Protein AF-X1C3E7-F1 (afdb_monomer_lite)

Radius of gyration: 19.87 Å; chains: 1; bounding box: 47×40×53 Å

Secondary structure (DSSP, 8-state):
---TTS-SSEEEEE--B---TTSTTTT-B--EEEEESEEETTTTEEES-EES----BTTB-PPPPPP----TT--EEE----EEEEEEEEEEEEPTTSPEEEEEEEEEEE---SS--S----SS-S----S-GGG--

Organism: NCBI:txid412755

Structure (mmCIF, N/CA/C/O backbone):
data_AF-X1C3E7-F1
#
_entry.id   AF-X1C3E7-F1
#
loop_
_atom_site.group_PDB
_atom_site.id
_atom_site.type_symbol
_atom_site.label_atom_id
_atom_site.label_alt_id
_atom_site.label_comp_id
_atom_site.label_asym_id
_atom_site.label_entity_id
_atom_site.label_seq_id
_atom_site.pdbx_PDB_ins_code
_atom_site.Cartn_x
_atom_site.Cartn_y
_atom_site.Cartn_z
_atom_site.occupancy
_atom_site.B_iso_or_equiv
_atom_site.auth_seq_id
_atom_site.auth_comp_id
_atom_site.auth_asym_id
_atom_site.auth_atom_id
_atom_site.pdbx_PDB_model_num
ATOM 1 N N . THR A 1 1 ? 14.349 -13.747 -5.541 1.00 62.22 1 THR A N 1
ATOM 2 C CA . THR A 1 1 ? 13.894 -12.946 -4.380 1.00 62.22 1 THR A CA 1
ATOM 3 C C . THR A 1 1 ? 12.771 -13.699 -3.693 1.00 62.22 1 THR A C 1
ATOM 5 O O . THR A 1 1 ? 12.030 -14.384 -4.380 1.00 62.22 1 THR A O 1
ATOM 8 N N . SER A 1 2 ? 12.687 -13.658 -2.361 1.00 81.12 2 SER A N 1
ATOM 9 C CA . SER A 1 2 ? 11.651 -14.371 -1.594 1.00 81.12 2 SER A CA 1
ATOM 10 C C . SER A 1 2 ? 10.511 -13.422 -1.221 1.00 81.12 2 SER A C 1
ATOM 12 O O . SER A 1 2 ? 10.781 -12.305 -0.785 1.00 81.12 2 SER A O 1
ATOM 14 N N . SER A 1 3 ? 9.259 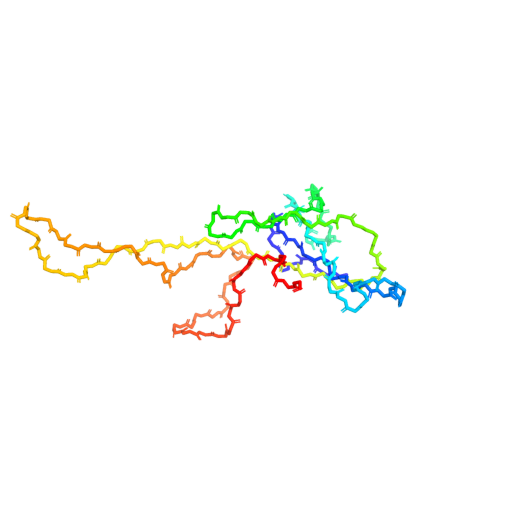-13.869 -1.362 1.00 85.38 3 SER A N 1
ATOM 15 C CA . SER A 1 3 ? 8.051 -13.161 -0.906 1.00 85.38 3 SER A CA 1
ATOM 16 C C . SER A 1 3 ? 7.491 -13.728 0.406 1.00 85.38 3 SER A C 1
ATOM 18 O O . SER A 1 3 ? 6.371 -13.402 0.791 1.00 85.38 3 SER A O 1
ATOM 20 N N . ALA A 1 4 ? 8.252 -14.578 1.110 1.00 86.81 4 ALA A N 1
ATOM 21 C CA . ALA A 1 4 ? 7.788 -15.286 2.308 1.00 86.81 4 ALA A CA 1
ATOM 22 C C . ALA A 1 4 ? 7.348 -14.356 3.451 1.00 86.81 4 ALA A C 1
ATOM 24 O O . ALA A 1 4 ? 6.522 -14.737 4.271 1.00 86.81 4 ALA A O 1
ATOM 25 N N . ALA A 1 5 ? 7.887 -13.136 3.496 1.00 85.06 5 ALA A N 1
ATOM 26 C CA . ALA A 1 5 ? 7.533 -12.129 4.490 1.00 85.06 5 ALA A CA 1
ATOM 27 C C . ALA A 1 5 ? 6.385 -11.205 4.047 1.00 85.06 5 ALA A C 1
ATOM 29 O O . ALA A 1 5 ? 6.070 -10.264 4.770 1.00 85.06 5 ALA A O 1
ATOM 30 N N . PHE A 1 6 ? 5.801 -11.403 2.862 1.00 88.12 6 PHE A N 1
ATOM 31 C CA . PHE A 1 6 ? 4.690 -10.583 2.376 1.00 88.12 6 PHE A CA 1
ATOM 32 C C . PHE A 1 6 ? 3.353 -11.253 2.721 1.00 88.12 6 PHE A C 1
ATOM 34 O O . PHE A 1 6 ? 3.254 -12.480 2.629 1.00 88.12 6 PHE A O 1
ATOM 41 N N . PRO A 1 7 ? 2.311 -10.485 3.090 1.00 88.94 7 PRO A N 1
ATOM 42 C CA . PRO A 1 7 ? 0.973 -11.036 3.292 1.00 88.94 7 PRO A CA 1
ATOM 43 C C . PRO A 1 7 ? 0.408 -11.662 2.004 1.00 88.94 7 PRO A C 1
ATOM 45 O O . PRO A 1 7 ? 0.982 -11.538 0.923 1.00 88.94 7 PRO A O 1
ATOM 48 N N . ASN A 1 8 ? -0.730 -12.358 2.107 1.00 90.12 8 ASN A N 1
ATOM 49 C CA . ASN A 1 8 ? -1.370 -12.975 0.938 1.00 90.12 8 ASN A CA 1
ATOM 50 C C . ASN A 1 8 ? -1.876 -11.931 -0.078 1.00 90.12 8 ASN A C 1
ATOM 52 O O . ASN A 1 8 ? -1.862 -12.173 -1.279 1.00 90.12 8 ASN A O 1
ATOM 56 N N . ALA A 1 9 ? -2.289 -10.761 0.407 1.00 90.38 9 ALA A N 1
ATOM 57 C CA . ALA A 1 9 ? -2.692 -9.614 -0.396 1.00 90.38 9 ALA A CA 1
ATOM 58 C C . ALA A 1 9 ? -2.184 -8.329 0.264 1.00 90.38 9 ALA A C 1
ATOM 60 O O . ALA A 1 9 ? -2.062 -8.262 1.490 1.00 90.38 9 ALA A O 1
ATOM 61 N N . GLY A 1 10 ? -1.910 -7.303 -0.536 1.00 90.38 10 GLY A N 1
ATOM 62 C CA . GLY A 1 10 ? -1.390 -6.042 -0.027 1.00 90.38 10 GLY A CA 1
ATOM 63 C C . GLY A 1 10 ? -0.825 -5.153 -1.122 1.00 90.38 10 GLY A C 1
ATOM 64 O O . GLY A 1 10 ? -1.254 -5.209 -2.275 1.00 90.38 10 GLY A O 1
ATOM 65 N N . PHE A 1 11 ? 0.148 -4.330 -0.742 1.00 91.25 11 PHE A N 1
ATOM 66 C CA . PHE A 1 11 ? 0.849 -3.434 -1.649 1.00 91.25 11 PHE A CA 1
ATOM 67 C C . PHE A 1 11 ? 2.352 -3.703 -1.594 1.00 91.25 11 PHE A C 1
ATOM 69 O O . PHE A 1 11 ? 2.905 -4.091 -0.563 1.00 91.25 11 PHE A O 1
ATOM 76 N N . ILE A 1 12 ? 3.012 -3.499 -2.724 1.00 90.94 12 ILE A N 1
ATOM 77 C CA . ILE A 1 12 ? 4.464 -3.391 -2.815 1.00 90.94 12 ILE A CA 1
ATOM 78 C C . ILE A 1 12 ? 4.819 -2.052 -3.449 1.00 90.94 12 ILE A C 1
ATOM 80 O O . ILE A 1 12 ? 4.023 -1.479 -4.195 1.00 90.94 12 ILE A O 1
ATOM 84 N N . VAL A 1 13 ? 6.036 -1.590 -3.195 1.00 91.44 13 VAL A N 1
ATOM 85 C CA . VAL A 1 13 ? 6.668 -0.527 -3.968 1.00 91.44 13 VAL A CA 1
ATOM 86 C C . VAL A 1 13 ? 7.918 -1.055 -4.637 1.00 91.44 13 VAL A C 1
ATOM 88 O O . VAL A 1 13 ? 8.757 -1.687 -3.994 1.00 91.44 13 VAL A O 1
ATOM 91 N N . ILE A 1 14 ? 8.036 -0.776 -5.930 1.00 90.94 14 ILE A N 1
ATOM 92 C CA . ILE A 1 14 ? 9.271 -0.966 -6.677 1.00 90.94 14 ILE A CA 1
ATOM 93 C C . ILE A 1 14 ? 9.998 0.375 -6.707 1.00 90.94 14 ILE A C 1
ATOM 95 O O . ILE A 1 14 ? 9.451 1.379 -7.173 1.00 90.94 14 ILE A O 1
ATOM 99 N N . GLU A 1 15 ? 11.217 0.382 -6.172 1.00 90.38 15 GLU A N 1
ATOM 100 C CA . GLU A 1 15 ? 12.079 1.557 -6.170 1.00 90.38 15 GLU A CA 1
ATOM 101 C C . GLU A 1 15 ? 12.522 1.879 -7.592 1.00 90.38 15 GLU A C 1
ATOM 103 O O . GLU A 1 15 ? 13.042 1.018 -8.309 1.00 90.38 15 GLU A O 1
ATOM 108 N N . LYS A 1 16 ? 12.366 3.142 -7.976 1.00 89.06 16 LYS A N 1
ATOM 109 C CA . LYS A 1 16 ? 12.882 3.659 -9.236 1.00 89.06 16 LYS A CA 1
ATOM 110 C C . LYS A 1 16 ? 13.386 5.071 -9.014 1.00 89.06 16 LYS A C 1
ATOM 112 O O . LYS A 1 16 ? 12.689 5.894 -8.432 1.00 89.06 16 LYS A O 1
ATOM 117 N N . VAL A 1 17 ? 14.583 5.343 -9.509 1.00 89.75 17 VAL A N 1
ATOM 118 C CA . VAL A 1 17 ? 15.166 6.685 -9.548 1.00 89.75 17 VAL A CA 1
ATOM 119 C C . VAL A 1 17 ? 15.179 7.139 -10.999 1.00 89.75 17 VAL A C 1
ATOM 121 O O . VAL A 1 17 ? 15.430 6.331 -11.900 1.00 89.75 17 VAL A O 1
ATOM 124 N N . ASP A 1 18 ? 14.873 8.407 -11.233 1.00 90.38 18 ASP A N 1
ATOM 125 C CA . ASP A 1 18 ? 15.059 9.011 -12.542 1.00 90.38 18 ASP A CA 1
ATOM 126 C C . ASP A 1 18 ? 16.557 9.170 -12.828 1.00 90.38 18 ASP A C 1
ATOM 128 O O . ASP A 1 18 ? 17.255 9.942 -12.175 1.00 90.38 18 ASP A O 1
ATOM 132 N N . GLN A 1 19 ? 17.052 8.401 -13.793 1.00 90.19 19 GLN A N 1
ATOM 133 C CA . GLN A 1 19 ? 18.465 8.366 -14.172 1.00 90.19 19 GLN A CA 1
ATOM 134 C C . GLN A 1 19 ? 18.734 9.148 -15.468 1.00 90.19 19 GLN A C 1
ATOM 136 O O . GLN A 1 19 ? 19.868 9.148 -15.947 1.00 90.19 19 GLN A O 1
ATOM 141 N N . ASP A 1 20 ? 17.722 9.792 -16.056 1.00 90.75 20 ASP A N 1
ATOM 142 C CA . ASP A 1 20 ? 17.900 10.622 -17.244 1.00 90.75 20 ASP A CA 1
ATOM 143 C C . ASP A 1 20 ? 18.464 11.988 -16.843 1.00 90.75 20 ASP A C 1
ATOM 145 O O . ASP A 1 20 ? 17.754 12.836 -16.308 1.00 90.75 20 ASP A O 1
ATOM 149 N N . ALA A 1 21 ? 19.749 12.213 -17.123 1.00 93.69 21 ALA A N 1
ATOM 150 C CA . ALA A 1 21 ? 20.445 13.459 -16.797 1.00 93.69 21 ALA A CA 1
ATOM 151 C C . ALA A 1 21 ? 19.851 14.706 -17.481 1.00 93.69 21 ALA A C 1
ATOM 153 O O . ALA A 1 21 ? 20.187 15.826 -17.101 1.00 93.69 21 ALA A O 1
ATOM 154 N N . THR A 1 22 ? 18.992 14.530 -18.490 1.00 94.94 22 THR A N 1
ATOM 155 C CA . THR A 1 22 ? 18.295 15.623 -19.184 1.00 94.94 22 THR A CA 1
ATOM 156 C C . THR A 1 22 ? 16.897 15.898 -18.626 1.00 94.94 22 THR A C 1
ATOM 158 O O . THR A 1 22 ? 16.297 16.928 -18.940 1.00 94.94 22 THR A O 1
ATOM 161 N N . SER A 1 23 ? 16.382 15.010 -17.775 1.00 92.50 23 SER A N 1
ATOM 162 C CA . SER A 1 23 ? 15.077 15.149 -17.146 1.00 92.50 23 SER A CA 1
ATOM 163 C C . SER A 1 23 ? 15.094 16.217 -16.054 1.00 92.50 23 SER A C 1
ATOM 165 O O . SER A 1 23 ? 16.008 16.296 -15.232 1.00 92.50 23 SER A O 1
ATOM 167 N N . ALA A 1 24 ? 14.009 16.990 -15.966 1.00 92.81 24 ALA A N 1
ATOM 168 C CA . ALA A 1 24 ? 13.781 17.920 -14.860 1.00 92.81 24 ALA A CA 1
ATOM 169 C C . ALA A 1 24 ? 13.645 17.212 -13.497 1.00 92.81 24 ALA A C 1
ATOM 171 O O . ALA A 1 24 ? 13.651 17.867 -12.454 1.00 92.81 24 ALA A O 1
ATOM 172 N N . THR A 1 25 ? 13.495 15.884 -13.495 1.00 90.19 25 THR A N 1
ATOM 173 C CA . THR A 1 25 ? 13.381 15.067 -12.288 1.00 90.19 25 THR A CA 1
ATOM 174 C C . THR A 1 25 ? 14.586 14.171 -12.023 1.00 90.19 25 THR A C 1
ATOM 176 O O . THR A 1 25 ? 14.491 13.324 -11.139 1.00 90.19 25 THR A O 1
ATOM 179 N N . PHE A 1 26 ? 15.720 14.385 -12.703 1.00 92.38 26 PHE A N 1
ATOM 180 C CA . PHE A 1 26 ? 16.946 13.611 -12.496 1.00 92.38 26 PHE A CA 1
ATOM 181 C C . PHE A 1 26 ? 17.308 13.460 -11.008 1.00 92.38 26 PHE A C 1
ATOM 183 O O . PHE A 1 26 ? 17.335 14.431 -10.249 1.00 92.38 26 PHE A O 1
ATOM 190 N N . GLY A 1 27 ? 17.570 12.224 -10.587 1.00 89.44 27 GLY A N 1
ATOM 191 C CA . GLY A 1 27 ? 17.901 11.855 -9.213 1.00 89.44 27 GLY A CA 1
ATOM 192 C C . GLY A 1 27 ? 16.707 11.728 -8.259 1.00 89.44 27 GLY A C 1
ATOM 193 O O . GLY A 1 27 ? 16.905 11.340 -7.108 1.00 89.44 27 GLY A O 1
ATOM 194 N N . ARG A 1 28 ? 15.472 12.019 -8.693 1.00 89.38 28 ARG A N 1
ATOM 195 C CA . ARG A 1 28 ? 14.267 11.868 -7.857 1.00 89.38 28 ARG A CA 1
ATOM 196 C C . ARG A 1 28 ? 13.748 10.436 -7.867 1.00 89.38 28 ARG A C 1
ATOM 198 O O . ARG A 1 28 ? 13.856 9.730 -8.871 1.00 89.38 28 ARG A O 1
ATOM 205 N N . TYR A 1 29 ? 13.111 10.033 -6.769 1.00 88.38 29 TYR A N 1
ATOM 206 C CA . TYR A 1 29 ? 12.363 8.785 -6.728 1.00 88.38 29 TYR A CA 1
ATOM 207 C C . TYR A 1 29 ? 11.064 8.917 -7.531 1.00 88.38 29 TYR A C 1
ATOM 209 O O . TYR A 1 29 ? 10.247 9.808 -7.313 1.00 88.38 29 TYR A O 1
ATOM 217 N N . ILE A 1 30 ? 10.870 7.991 -8.462 1.00 89.50 30 ILE A N 1
ATOM 218 C CA . ILE A 1 30 ? 9.673 7.815 -9.292 1.00 89.50 30 ILE A CA 1
ATOM 219 C C . ILE A 1 30 ? 9.118 6.406 -9.070 1.00 89.50 30 ILE A C 1
ATOM 221 O O . ILE A 1 30 ? 8.863 5.638 -9.999 1.00 89.50 30 ILE A O 1
ATOM 225 N N . ASN A 1 31 ? 9.001 6.064 -7.788 1.00 90.38 31 ASN A N 1
ATOM 226 C CA . ASN A 1 31 ? 8.593 4.758 -7.296 1.00 90.38 31 ASN A CA 1
ATOM 227 C C . ASN A 1 31 ? 7.214 4.356 -7.825 1.00 90.38 31 ASN A C 1
ATOM 229 O O . ASN A 1 31 ? 6.301 5.176 -7.935 1.00 90.38 31 ASN A O 1
ATOM 233 N N . GLU A 1 32 ? 7.042 3.06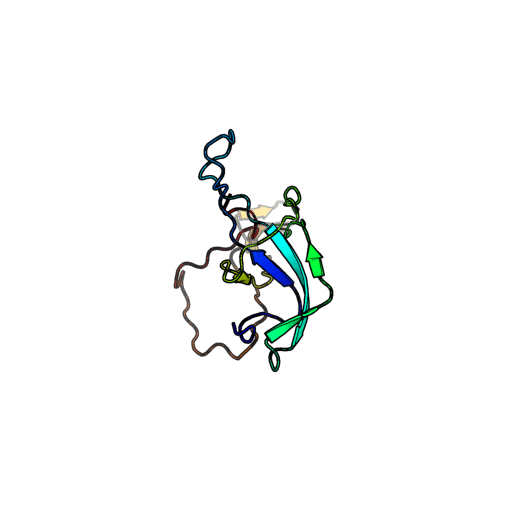2 -8.081 1.00 91.94 32 GLU A N 1
ATOM 234 C CA . GLU A 1 32 ? 5.756 2.505 -8.487 1.00 91.94 32 GLU A CA 1
ATOM 235 C C . GLU A 1 32 ? 5.155 1.685 -7.355 1.00 91.94 32 GLU A C 1
ATOM 237 O O . GLU A 1 32 ? 5.772 0.740 -6.867 1.00 91.94 32 GLU A O 1
ATOM 242 N N . THR A 1 33 ? 3.922 2.011 -6.981 1.00 92.50 33 THR A N 1
ATOM 243 C CA . THR A 1 33 ? 3.121 1.199 -6.068 1.00 92.50 33 THR A CA 1
ATOM 244 C C . THR A 1 33 ? 2.261 0.227 -6.866 1.00 92.50 33 THR A C 1
ATOM 246 O O . THR A 1 33 ? 1.582 0.615 -7.821 1.00 92.50 33 THR A O 1
ATOM 249 N N . ILE A 1 34 ? 2.267 -1.038 -6.448 1.00 93.00 34 ILE A N 1
ATOM 250 C CA . ILE A 1 34 ? 1.492 -2.123 -7.051 1.00 93.00 34 ILE A CA 1
ATOM 251 C C . ILE A 1 34 ? 0.680 -2.805 -5.953 1.00 93.00 34 ILE A C 1
ATOM 253 O O . ILE A 1 34 ? 1.236 -3.249 -4.949 1.00 93.00 34 ILE A O 1
ATOM 257 N N . GLN A 1 35 ? -0.628 -2.915 -6.153 1.00 94.25 35 GLN A N 1
ATOM 258 C CA . GLN A 1 35 ? -1.484 -3.773 -5.339 1.00 94.25 35 GLN A CA 1
ATOM 259 C C . GLN A 1 35 ? -1.427 -5.201 -5.880 1.00 94.25 35 GLN A C 1
ATOM 261 O O . GLN A 1 35 ? -1.410 -5.394 -7.092 1.00 94.25 35 GLN A O 1
ATOM 266 N N . TYR A 1 36 ? -1.435 -6.196 -5.000 1.00 94.50 36 TYR A N 1
ATOM 267 C CA . TYR A 1 36 ? -1.545 -7.608 -5.359 1.00 94.50 36 TYR A CA 1
ATOM 268 C C . TYR A 1 36 ? -2.608 -8.290 -4.497 1.00 94.50 36 TYR A C 1
ATOM 270 O O . TYR A 1 36 ? -2.808 -7.927 -3.335 1.00 94.50 36 TYR A O 1
ATOM 278 N N . THR A 1 37 ? -3.282 -9.294 -5.057 1.00 95.25 37 THR A N 1
ATOM 279 C CA . THR A 1 37 ? -4.352 -10.037 -4.367 1.00 95.25 37 THR A CA 1
ATOM 280 C C . THR A 1 37 ? -3.979 -11.482 -4.043 1.00 95.25 37 THR A C 1
ATOM 282 O O . THR A 1 37 ? -4.768 -12.180 -3.409 1.00 95.25 37 THR A O 1
ATOM 285 N N . GLY A 1 38 ? -2.802 -11.941 -4.474 1.00 94.19 38 GLY A N 1
ATOM 286 C CA . GLY A 1 38 ? -2.289 -13.268 -4.145 1.00 94.19 38 GLY A CA 1
ATOM 287 C C . GLY A 1 38 ? -0.765 -13.306 -4.080 1.00 94.19 38 GLY A C 1
ATOM 288 O O . GLY A 1 38 ? -0.094 -12.699 -4.919 1.00 94.19 38 GLY A O 1
ATOM 289 N N . ASN A 1 39 ? -0.229 -14.066 -3.124 1.00 93.31 39 ASN A N 1
ATOM 290 C CA . ASN A 1 39 ? 1.200 -14.324 -2.954 1.00 93.31 39 ASN A CA 1
ATOM 291 C C . ASN A 1 39 ? 1.457 -15.833 -2.840 1.00 93.31 39 ASN A C 1
ATOM 293 O O . ASN A 1 39 ? 1.112 -16.454 -1.836 1.00 93.31 39 ASN A O 1
ATOM 297 N N . ASN A 1 40 ? 2.094 -16.425 -3.853 1.00 92.56 40 ASN A N 1
ATOM 298 C CA . ASN A 1 40 ? 2.585 -17.795 -3.769 1.00 92.56 40 ASN A CA 1
ATOM 299 C C . ASN A 1 40 ? 4.009 -17.790 -3.205 1.00 92.56 40 ASN A C 1
ATOM 301 O O . ASN A 1 40 ? 4.985 -17.629 -3.939 1.00 92.56 40 ASN A O 1
ATOM 305 N N . THR A 1 41 ? 4.130 -17.996 -1.896 1.00 90.12 41 THR A N 1
ATOM 306 C CA . THR A 1 41 ? 5.420 -17.991 -1.192 1.00 90.12 41 THR A CA 1
ATOM 307 C C . THR A 1 41 ? 6.328 -19.161 -1.575 1.00 90.12 41 THR A C 1
ATOM 309 O O . THR A 1 41 ? 7.543 -19.047 -1.425 1.00 90.12 41 THR A O 1
ATOM 312 N N . GLY A 1 42 ? 5.775 -20.254 -2.117 1.00 88.56 42 GLY A N 1
ATOM 313 C CA . GLY A 1 42 ? 6.549 -21.395 -2.610 1.00 88.56 42 GLY A CA 1
ATOM 314 C C . GLY A 1 42 ? 7.308 -21.092 -3.904 1.00 88.56 42 GLY A C 1
ATOM 315 O O . GLY A 1 42 ? 8.396 -21.623 -4.115 1.00 88.56 42 GLY A O 1
ATOM 316 N N . THR A 1 43 ? 6.767 -20.214 -4.755 1.00 91.12 43 THR A N 1
ATOM 317 C CA . THR A 1 43 ? 7.407 -19.798 -6.017 1.00 91.12 43 THR A CA 1
ATOM 318 C C . THR A 1 43 ? 7.946 -18.367 -5.991 1.00 91.12 43 THR A C 1
ATOM 320 O O . THR A 1 43 ? 8.684 -17.978 -6.894 1.00 91.12 43 THR A O 1
ATOM 323 N N . GLY A 1 44 ? 7.585 -17.567 -4.985 1.00 88.25 44 GLY A N 1
ATOM 324 C CA . GLY A 1 44 ? 7.919 -16.144 -4.912 1.00 88.25 44 GLY A CA 1
ATOM 325 C C . GLY A 1 44 ? 7.089 -15.259 -5.850 1.00 88.25 44 GLY A C 1
ATOM 326 O O . GLY A 1 44 ? 7.493 -14.131 -6.131 1.00 88.25 44 GLY A O 1
ATOM 327 N N . VAL A 1 45 ? 5.968 -15.763 -6.381 1.00 91.81 45 VAL A N 1
ATOM 328 C CA . VAL A 1 45 ? 5.183 -15.089 -7.429 1.00 91.81 45 VAL A CA 1
ATOM 329 C C . VAL A 1 45 ? 3.963 -14.389 -6.835 1.00 91.81 45 VAL A C 1
ATOM 331 O O . VAL A 1 45 ? 3.116 -15.018 -6.198 1.00 91.81 45 VAL A O 1
ATOM 334 N N . LEU A 1 46 ? 3.851 -13.087 -7.105 1.00 93.75 46 LEU A N 1
ATOM 335 C CA . LEU A 1 46 ? 2.658 -12.291 -6.818 1.00 93.75 46 LEU A CA 1
ATOM 336 C C . LEU A 1 46 ? 1.690 -12.323 -8.008 1.00 93.75 46 LEU A C 1
ATOM 338 O O . LEU A 1 46 ? 2.110 -12.361 -9.164 1.00 93.75 46 LEU A O 1
ATOM 342 N N . SER A 1 47 ? 0.390 -12.290 -7.727 1.00 95.69 47 SER A N 1
ATOM 343 C CA . SER A 1 47 ? -0.681 -12.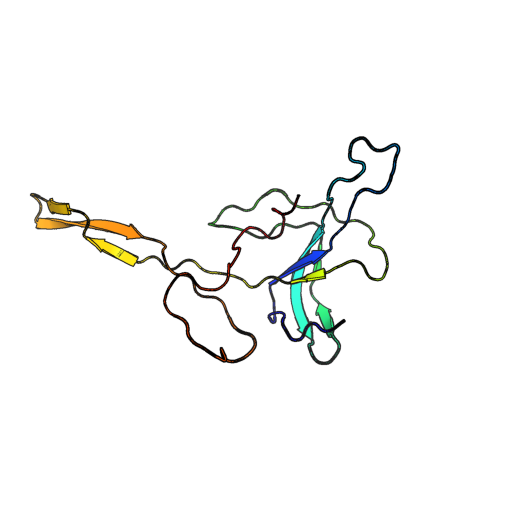372 -8.727 1.00 95.69 47 SER A CA 1
ATOM 344 C C . SER A 1 47 ? -1.801 -11.364 -8.450 1.00 95.69 47 SER A C 1
ATOM 346 O O . SER A 1 47 ? -1.866 -10.774 -7.368 1.00 95.69 47 SER A O 1
ATOM 348 N N . GLY A 1 48 ? -2.659 -11.137 -9.453 1.00 96.38 48 GLY A N 1
ATOM 349 C CA . GLY A 1 48 ? -3.733 -10.138 -9.380 1.00 96.38 48 GLY A CA 1
ATOM 350 C C . GLY A 1 48 ? -3.194 -8.718 -9.211 1.00 96.38 48 GLY A C 1
ATOM 351 O O . GLY A 1 48 ? -3.586 -8.008 -8.291 1.00 96.38 48 GLY A O 1
ATOM 352 N N . LEU A 1 49 ? -2.221 -8.345 -10.048 1.00 95.56 49 LEU A N 1
ATOM 353 C CA . LEU A 1 49 ? -1.487 -7.091 -9.907 1.00 95.56 49 LEU A CA 1
ATOM 354 C C . LEU A 1 49 ? -2.271 -5.903 -10.481 1.00 95.56 49 LEU A C 1
ATOM 356 O O . LEU A 1 49 ? -2.577 -5.889 -11.673 1.00 95.56 49 LEU A O 1
ATOM 360 N N . THR A 1 50 ? -2.477 -4.868 -9.669 1.00 96.06 50 THR A N 1
ATOM 361 C CA . THR A 1 50 ? -2.927 -3.540 -10.111 1.00 96.06 50 THR A CA 1
ATOM 362 C C . THR A 1 50 ? -1.770 -2.563 -9.967 1.00 96.06 50 THR A C 1
ATOM 364 O O . THR A 1 50 ? -1.353 -2.225 -8.858 1.00 96.06 50 THR A O 1
ATOM 367 N N . ARG A 1 51 ? -1.220 -2.136 -11.101 1.00 95.12 51 ARG A N 1
ATOM 368 C CA . ARG A 1 51 ? -0.023 -1.291 -11.190 1.00 95.12 51 ARG A CA 1
ATOM 369 C C . ARG A 1 51 ? -0.361 0.195 -11.193 1.00 95.12 51 ARG A C 1
ATOM 371 O O . ARG A 1 51 ? -1.468 0.560 -11.572 1.00 95.12 51 ARG A O 1
ATOM 378 N N . GLY A 1 52 ? 0.610 1.037 -10.832 1.00 91.31 52 GLY A N 1
ATOM 379 C CA . GLY A 1 52 ? 0.436 2.493 -10.854 1.00 91.31 52 GLY A CA 1
ATOM 380 C C . GLY A 1 52 ? -0.708 2.946 -9.949 1.00 91.31 52 GLY A C 1
ATOM 381 O O . GLY A 1 52 ? -1.570 3.718 -10.352 1.00 91.31 52 GLY A O 1
ATOM 382 N N . THR A 1 53 ? -0.770 2.378 -8.748 1.00 92.06 53 THR A N 1
ATOM 383 C CA . THR A 1 53 ? -1.830 2.657 -7.773 1.00 92.06 53 THR A CA 1
ATOM 384 C C . THR A 1 53 ? -1.271 3.455 -6.594 1.00 92.06 53 THR A C 1
ATOM 386 O O . THR A 1 53 ? -0.144 3.963 -6.661 1.00 92.06 53 THR A O 1
ATOM 389 N N . ALA A 1 54 ? -2.051 3.582 -5.527 1.00 87.38 54 ALA A N 1
ATOM 390 C CA . ALA A 1 54 ? -1.665 4.156 -4.250 1.00 87.38 54 ALA A CA 1
ATOM 391 C C . ALA A 1 54 ? -2.254 3.332 -3.097 1.00 87.38 54 ALA A C 1
ATOM 393 O O . ALA A 1 54 ? -3.368 2.816 -3.182 1.00 87.38 54 ALA A O 1
ATOM 394 N N . SER A 1 55 ? -1.499 3.210 -2.003 1.00 84.69 55 SER A N 1
ATOM 395 C CA . SER A 1 55 ? -1.995 2.565 -0.784 1.00 84.69 55 SER A CA 1
ATOM 396 C C . SER A 1 55 ? -2.751 3.592 0.060 1.00 84.69 55 SER A C 1
ATOM 398 O O . SER A 1 55 ? -2.174 4.637 0.369 1.00 84.69 55 SER A O 1
ATOM 400 N N . PRO A 1 56 ? -3.985 3.306 0.507 1.00 81.69 56 PRO A N 1
ATOM 401 C CA . PRO A 1 56 ? -4.691 4.170 1.444 1.00 81.69 56 PRO A CA 1
ATOM 402 C C . PRO A 1 56 ? -3.926 4.328 2.763 1.00 81.69 56 PRO A C 1
ATOM 404 O O . PRO A 1 56 ? -3.313 3.380 3.258 1.00 81.69 56 PRO A O 1
ATOM 407 N N . PHE A 1 57 ? -4.019 5.511 3.366 1.00 78.31 57 PHE A N 1
ATOM 408 C CA . PHE A 1 57 ? -3.508 5.807 4.699 1.00 78.31 57 PHE A CA 1
ATOM 409 C C . PHE A 1 57 ? -4.502 6.691 5.454 1.00 78.31 57 PHE A C 1
ATOM 411 O O . PHE A 1 57 ? -4.913 7.739 4.964 1.00 78.31 57 PHE A O 1
ATOM 418 N N . ARG A 1 58 ? -4.919 6.258 6.653 1.00 74.38 58 ARG A N 1
ATOM 419 C CA . ARG A 1 58 ? -5.906 6.970 7.496 1.00 74.38 58 ARG A CA 1
ATOM 420 C C . ARG A 1 58 ? -7.187 7.384 6.743 1.00 74.38 58 ARG A C 1
ATOM 422 O O . ARG A 1 58 ? -7.726 8.459 6.969 1.00 74.38 58 ARG A O 1
ATOM 429 N N . GLY A 1 59 ? -7.665 6.531 5.835 1.00 73.50 59 GLY A N 1
ATOM 430 C CA . GLY A 1 59 ? -8.866 6.790 5.028 1.00 73.50 59 GLY A CA 1
ATOM 431 C C . GLY A 1 59 ? -8.654 7.728 3.835 1.00 73.50 59 GLY A C 1
ATOM 432 O O . GLY A 1 59 ? -9.581 7.925 3.056 1.00 73.50 59 GLY A O 1
ATOM 433 N N . VAL A 1 60 ? -7.445 8.260 3.643 1.00 77.06 60 VAL A N 1
ATOM 434 C CA . VAL A 1 60 ? -7.080 9.075 2.483 1.00 77.06 60 VAL A CA 1
ATOM 435 C C . VAL A 1 60 ? -6.256 8.228 1.525 1.00 77.06 60 VAL A C 1
ATOM 437 O O . VAL A 1 60 ? -5.280 7.592 1.922 1.00 77.06 60 VAL A O 1
ATOM 440 N N . THR A 1 61 ? -6.643 8.213 0.253 1.00 80.50 61 THR A N 1
ATOM 441 C CA . THR A 1 61 ? -5.826 7.599 -0.797 1.00 80.50 61 THR A CA 1
ATOM 442 C C . THR A 1 61 ? -5.029 8.706 -1.481 1.00 80.50 61 THR A C 1
ATOM 444 O O . THR A 1 61 ? -5.643 9.597 -2.071 1.00 80.50 61 THR A O 1
ATOM 447 N N . PRO A 1 62 ? -3.690 8.711 -1.372 1.00 84.12 62 PRO A N 1
ATOM 448 C CA . PRO A 1 62 ? -2.865 9.669 -2.097 1.00 84.12 62 PRO A CA 1
ATOM 449 C C . PRO A 1 62 ? -2.95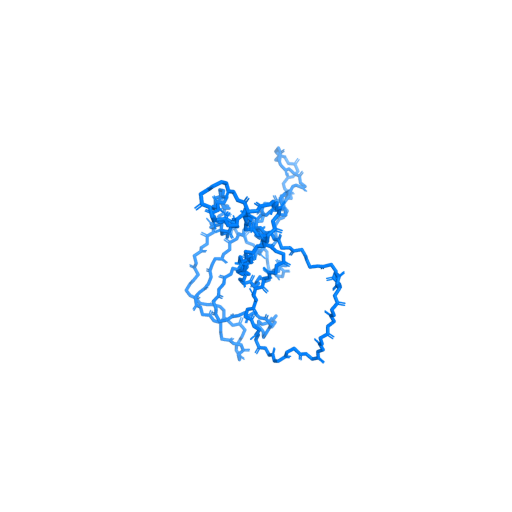3 9.443 -3.619 1.00 84.12 62 PRO A C 1
ATOM 451 O O . PRO A 1 62 ? -3.472 8.415 -4.058 1.00 84.12 62 PRO A O 1
ATOM 454 N N . PRO A 1 63 ? -2.455 10.381 -4.445 1.00 87.31 63 PRO A N 1
ATOM 455 C CA . PRO A 1 63 ? -2.452 10.213 -5.892 1.00 87.31 63 PRO A CA 1
ATOM 456 C C . PRO A 1 63 ? -1.729 8.939 -6.330 1.00 87.31 63 PRO A C 1
ATOM 458 O O . PRO A 1 63 ? -0.708 8.548 -5.756 1.00 87.31 63 PRO A O 1
ATOM 461 N N . ASN A 1 64 ? -2.261 8.321 -7.381 1.00 90.25 64 ASN A N 1
ATOM 462 C CA . ASN A 1 64 ? -1.689 7.127 -7.979 1.00 90.25 64 ASN A CA 1
ATOM 463 C C . ASN A 1 64 ? -0.260 7.373 -8.472 1.00 90.25 64 ASN A C 1
ATOM 465 O O . ASN A 1 64 ? 0.051 8.406 -9.067 1.00 90.25 64 ASN A O 1
ATOM 469 N N . THR A 1 65 ? 0.598 6.379 -8.263 1.00 91.88 65 THR A N 1
ATOM 470 C CA . THR A 1 65 ? 1.919 6.335 -8.899 1.00 91.88 65 THR A CA 1
ATOM 471 C C . THR A 1 65 ? 1.794 6.037 -10.394 1.00 91.88 65 THR A C 1
ATOM 473 O O . THR A 1 65 ? 0.770 5.549 -10.863 1.00 91.88 65 THR A O 1
ATOM 476 N N . THR A 1 66 ? 2.841 6.313 -11.171 1.00 90.31 66 THR A N 1
ATOM 477 C CA . THR A 1 66 ? 2.845 5.996 -12.607 1.00 90.31 66 THR A CA 1
ATOM 478 C C . THR A 1 66 ? 3.470 4.625 -12.844 1.00 90.31 66 THR A C 1
ATOM 480 O O . THR A 1 66 ? 4.584 4.357 -12.399 1.00 90.31 66 THR A O 1
ATOM 483 N N . ALA A 1 67 ? 2.769 3.757 -13.573 1.00 92.06 67 ALA A N 1
ATOM 484 C CA . ALA A 1 67 ? 3.292 2.452 -13.959 1.00 92.06 67 ALA A CA 1
ATOM 485 C C . ALA A 1 67 ? 4.344 2.591 -15.071 1.00 92.06 67 ALA A C 1
ATOM 487 O O . ALA A 1 67 ? 4.040 3.111 -16.144 1.00 92.06 67 ALA A O 1
ATOM 488 N N . THR A 1 68 ? 5.571 2.106 -14.851 1.00 88.56 68 THR A N 1
ATOM 489 C CA . THR A 1 68 ? 6.671 2.230 -15.834 1.00 88.56 68 THR A CA 1
ATOM 490 C C . THR A 1 68 ? 7.508 0.954 -15.947 1.00 88.56 68 THR A C 1
ATOM 492 O O . THR A 1 68 ? 7.197 -0.068 -15.340 1.00 88.56 68 THR A O 1
ATOM 495 N N . THR A 1 69 ? 8.539 0.950 -16.789 1.00 90.38 69 THR A N 1
ATOM 496 C CA . THR A 1 69 ? 9.482 -0.172 -16.862 1.00 90.38 69 THR A CA 1
ATOM 497 C C . THR A 1 69 ? 10.452 -0.143 -15.683 1.00 90.38 69 THR A C 1
ATOM 499 O O . THR A 1 69 ? 10.919 0.919 -15.263 1.00 90.38 69 THR A O 1
ATOM 502 N N . HIS A 1 70 ? 10.807 -1.325 -15.180 1.00 88.88 70 HIS A N 1
ATOM 503 C CA . HIS A 1 70 ? 11.784 -1.497 -14.104 1.00 88.88 70 HIS A CA 1
ATOM 504 C C . HIS A 1 70 ? 12.970 -2.315 -14.595 1.00 88.88 70 HIS A C 1
ATOM 506 O O . HIS A 1 70 ? 12.807 -3.240 -15.391 1.00 88.88 70 HIS A O 1
ATOM 512 N N . ALA A 1 71 ? 14.164 -1.965 -14.124 1.00 89.25 71 ALA A N 1
ATOM 513 C CA . ALA A 1 71 ? 15.356 -2.756 -14.388 1.00 89.25 71 ALA A CA 1
ATOM 514 C C . ALA A 1 71 ? 15.282 -4.093 -13.638 1.00 89.25 71 ALA A C 1
ATOM 516 O O . ALA A 1 71 ? 14.683 -4.191 -12.563 1.00 89.25 71 ALA A O 1
ATOM 517 N N . ASN A 1 72 ? 15.933 -5.122 -14.180 1.00 88.00 72 ASN A N 1
ATOM 518 C CA . ASN A 1 72 ? 16.105 -6.364 -13.438 1.00 88.00 72 ASN A CA 1
ATOM 519 C C . ASN A 1 72 ? 16.898 -6.089 -12.147 1.00 88.00 72 ASN A C 1
ATOM 521 O O . ASN A 1 72 ? 17.879 -5.348 -12.165 1.00 88.00 72 ASN A O 1
ATOM 525 N N . GLY A 1 73 ? 16.463 -6.676 -11.033 1.00 85.19 73 GLY A N 1
ATOM 526 C CA . GLY A 1 73 ? 17.068 -6.448 -9.721 1.00 85.19 73 GLY A CA 1
ATOM 527 C C . GLY A 1 73 ? 16.668 -5.137 -9.034 1.00 85.19 73 GLY A C 1
ATOM 528 O O . GLY A 1 73 ? 17.254 -4.819 -8.000 1.00 85.19 73 GLY A O 1
ATOM 529 N N . ALA A 1 74 ? 15.683 -4.389 -9.555 1.00 88.44 74 ALA A N 1
ATOM 530 C CA . ALA A 1 74 ? 15.110 -3.246 -8.841 1.00 88.44 74 ALA A CA 1
ATOM 531 C C . ALA A 1 74 ? 14.662 -3.650 -7.425 1.00 88.44 74 ALA A C 1
ATOM 533 O O . ALA A 1 74 ? 14.145 -4.752 -7.210 1.00 88.44 74 ALA A O 1
ATOM 534 N N . LYS A 1 75 ? 14.872 -2.763 -6.446 1.00 88.50 75 LYS A N 1
ATOM 535 C CA . LYS A 1 75 ? 14.491 -3.052 -5.061 1.00 88.50 75 LYS A CA 1
ATOM 536 C C . LYS A 1 75 ? 12.973 -3.086 -4.951 1.00 88.50 75 LYS A C 1
ATOM 538 O O . LYS A 1 75 ? 12.289 -2.191 -5.441 1.00 88.50 75 LYS A O 1
ATOM 543 N N . VAL A 1 76 ? 12.463 -4.110 -4.277 1.00 88.44 76 VAL A N 1
ATOM 544 C CA . VAL A 1 76 ? 11.034 -4.278 -4.013 1.00 88.44 76 VAL A CA 1
ATOM 545 C C . VAL A 1 76 ? 10.817 -4.276 -2.511 1.00 88.44 76 VAL A C 1
ATOM 547 O O . VAL A 1 76 ? 11.393 -5.091 -1.791 1.00 88.44 76 VAL A O 1
ATOM 550 N N . PHE A 1 77 ? 9.963 -3.374 -2.052 1.00 86.25 77 PHE A N 1
ATOM 551 C CA . PHE A 1 77 ? 9.570 -3.253 -0.659 1.00 86.25 77 PHE A CA 1
ATOM 552 C C . PHE A 1 77 ? 8.121 -3.699 -0.509 1.00 86.25 77 PHE A C 1
ATOM 554 O O . PHE A 1 77 ? 7.228 -3.140 -1.142 1.00 86.25 77 PHE A O 1
ATOM 561 N N . GLY A 1 78 ? 7.882 -4.711 0.322 1.00 82.12 78 GLY A N 1
ATOM 562 C CA . GLY A 1 78 ? 6.529 -5.093 0.715 1.00 82.12 78 GLY A CA 1
ATOM 563 C C . GLY A 1 78 ? 6.013 -4.228 1.857 1.00 82.12 78 GLY A C 1
ATOM 564 O O . GLY A 1 78 ? 6.795 -3.696 2.646 1.00 82.12 78 GLY A O 1
ATOM 565 N N . SER A 1 79 ? 4.693 -4.117 1.962 1.00 79.75 79 SER A N 1
ATOM 566 C CA . SER A 1 79 ? 4.034 -3.535 3.124 1.00 79.75 79 SER A CA 1
ATOM 567 C C . SER A 1 79 ? 3.060 -4.516 3.761 1.00 79.75 79 SER A C 1
ATOM 569 O O . SER A 1 79 ? 2.538 -5.436 3.125 1.00 79.75 79 SER A O 1
ATOM 571 N N . TYR A 1 80 ? 2.810 -4.288 5.044 1.00 80.81 80 TYR A N 1
ATOM 572 C CA . TYR A 1 80 ? 1.687 -4.876 5.743 1.00 80.81 80 TYR A CA 1
ATOM 573 C C . TYR A 1 80 ? 0.560 -3.858 5.837 1.00 80.81 80 TYR A C 1
ATOM 575 O O . TYR A 1 80 ? 0.802 -2.668 6.051 1.00 80.81 80 TYR A O 1
ATOM 583 N N . LEU A 1 81 ? -0.678 -4.331 5.716 1.00 78.88 81 LEU A N 1
ATOM 584 C CA . LEU A 1 81 ? -1.840 -3.506 6.016 1.00 78.88 81 LEU A CA 1
ATOM 585 C C . LEU A 1 81 ? -1.901 -3.270 7.526 1.00 78.88 81 LEU A C 1
ATOM 587 O O . LEU A 1 81 ? -1.883 -4.220 8.302 1.00 78.88 81 LEU A O 1
ATOM 591 N N . ALA A 1 82 ? -1.977 -2.009 7.935 1.00 80.56 82 ALA A N 1
ATOM 592 C CA . ALA A 1 82 ? -2.141 -1.629 9.330 1.00 80.56 82 ALA A CA 1
ATOM 593 C C . ALA A 1 82 ? -3.520 -0.999 9.533 1.00 80.56 82 ALA A C 1
ATOM 595 O O . ALA A 1 82 ? -3.928 -0.114 8.778 1.00 80.56 82 ALA A O 1
ATOM 596 N N . THR A 1 83 ? -4.224 -1.430 10.576 1.00 83.00 83 THR A N 1
ATOM 597 C CA . THR A 1 83 ? -5.527 -0.882 10.964 1.00 83.00 83 THR A CA 1
ATOM 598 C C . THR A 1 83 ? -5.388 -0.167 12.296 1.00 83.00 83 THR A C 1
ATOM 600 O O . THR A 1 83 ? -4.970 -0.779 13.274 1.00 83.00 83 THR A O 1
ATOM 603 N N . ALA A 1 84 ? -5.733 1.120 12.344 1.00 83.75 84 ALA A N 1
ATOM 604 C CA . ALA A 1 84 ? -5.763 1.870 13.595 1.00 83.75 84 ALA A CA 1
ATOM 605 C C . ALA A 1 84 ? -6.947 1.426 14.460 1.00 83.75 84 ALA A C 1
ATOM 607 O O . ALA A 1 84 ? -8.064 1.290 13.961 1.00 83.75 84 ALA A O 1
ATOM 608 N N . ILE A 1 85 ? -6.698 1.216 15.750 1.00 85.06 85 ILE A N 1
ATOM 609 C CA . ILE A 1 85 ? -7.714 0.831 16.726 1.00 85.06 85 ILE A CA 1
ATOM 610 C C . ILE A 1 85 ? -8.099 2.081 17.516 1.00 85.06 85 ILE A C 1
ATOM 612 O O . ILE A 1 85 ? -7.239 2.729 18.116 1.00 85.06 85 ILE A O 1
ATOM 616 N N . ALA A 1 86 ? -9.389 2.416 17.499 1.00 87.75 86 ALA A N 1
ATOM 617 C CA . ALA A 1 86 ? -9.937 3.497 18.307 1.00 87.75 86 ALA A CA 1
ATOM 618 C C . ALA A 1 86 ? -10.156 3.020 19.747 1.00 87.75 86 ALA A C 1
ATOM 620 O O . ALA A 1 86 ? -10.803 1.997 19.977 1.00 87.75 86 ALA A O 1
ATOM 621 N N . THR A 1 87 ? -9.650 3.777 20.712 1.00 89.75 87 THR A N 1
ATOM 622 C CA . THR A 1 87 ? -9.919 3.594 22.139 1.00 89.75 87 THR A CA 1
ATOM 623 C C . THR A 1 87 ? -10.599 4.837 22.682 1.00 89.75 87 THR A C 1
ATOM 625 O O . THR A 1 87 ? -10.064 5.938 22.556 1.00 89.75 87 THR A O 1
ATOM 628 N N . THR A 1 88 ? -11.757 4.662 23.312 1.00 91.69 88 THR A N 1
ATOM 629 C CA . THR A 1 88 ? -12.467 5.755 23.979 1.00 91.69 88 THR A CA 1
ATOM 630 C C . THR A 1 88 ? -11.882 5.972 25.366 1.00 91.69 88 THR A C 1
ATOM 632 O O . THR A 1 88 ? -11.800 5.033 26.155 1.00 91.69 88 THR A O 1
ATOM 635 N N . VAL A 1 89 ? -11.483 7.205 25.659 1.00 92.31 89 VAL A N 1
ATOM 636 C CA . VAL A 1 89 ? -10.936 7.596 26.960 1.00 92.31 89 VAL A CA 1
ATOM 637 C C . VAL A 1 89 ? -11.726 8.752 27.549 1.00 92.31 89 VAL A C 1
ATOM 639 O O . VAL A 1 89 ? -12.262 9.583 26.820 1.00 92.31 89 VAL A O 1
ATOM 642 N N . GLU A 1 90 ? -11.784 8.812 28.872 1.00 93.38 90 GLU A N 1
ATOM 643 C CA . GLU A 1 90 ? -12.325 9.952 29.604 1.00 93.38 90 GLU A CA 1
ATOM 644 C C . GLU A 1 90 ? -11.293 11.085 29.641 1.00 93.38 90 GLU A C 1
ATOM 646 O O . GLU A 1 90 ? -10.129 10.862 29.970 1.00 93.38 90 GLU A O 1
ATOM 651 N N . VAL A 1 91 ? -11.716 12.298 29.281 1.00 92.50 91 VAL A N 1
ATOM 652 C CA . VAL A 1 91 ? -10.820 13.466 29.140 1.00 92.50 91 VAL A CA 1
ATOM 653 C C . VAL A 1 91 ? -11.267 14.679 29.952 1.00 92.50 91 VAL A C 1
ATOM 655 O O . VAL A 1 91 ? -10.619 15.722 29.927 1.00 92.50 91 VAL A O 1
ATOM 658 N N . GLY A 1 92 ? -12.377 14.574 30.676 1.00 87.69 92 GLY A N 1
ATOM 659 C CA . GLY A 1 92 ? -12.937 15.688 31.429 1.00 87.69 92 GLY A CA 1
ATOM 660 C C . GLY A 1 92 ? -14.035 15.241 32.386 1.00 87.69 92 GLY A C 1
ATOM 661 O O . GLY A 1 92 ? -14.280 14.044 32.495 1.00 87.69 92 GLY A O 1
ATOM 662 N N . PRO A 1 93 ? -14.694 16.186 33.077 1.00 89.50 93 PRO A N 1
ATOM 663 C CA . PRO A 1 93 ? -15.738 15.872 34.044 1.00 89.50 93 PRO A CA 1
ATOM 664 C C . PRO A 1 93 ? -17.000 15.327 33.365 1.00 89.50 93 PRO A C 1
ATOM 666 O O . PRO A 1 93 ? -17.232 15.531 32.170 1.00 89.50 93 PRO A O 1
ATOM 669 N N . THR A 1 94 ? -17.864 14.695 34.158 1.00 90.50 94 THR A N 1
ATOM 670 C CA . THR A 1 94 ? -19.228 14.377 33.736 1.00 90.50 94 THR A CA 1
ATOM 671 C C . THR A 1 94 ? -19.971 15.673 33.408 1.00 90.50 94 THR A C 1
ATOM 673 O O . THR A 1 94 ? -20.002 16.619 34.199 1.00 90.50 94 THR A O 1
ATOM 676 N N . LEU A 1 95 ? -20.547 15.733 32.213 1.00 89.00 95 LEU A N 1
ATOM 677 C CA . LEU A 1 95 ? -21.284 16.883 31.711 1.00 89.00 95 LEU A CA 1
ATOM 678 C C . LEU A 1 95 ? -22.618 17.045 32.469 1.00 89.00 95 LEU A C 1
ATOM 680 O O . LEU A 1 95 ? -23.142 16.071 33.013 1.00 89.00 95 LEU A O 1
ATOM 684 N N . PRO A 1 96 ? -23.239 18.243 32.465 1.00 90.81 96 PRO A N 1
ATOM 685 C CA . PRO A 1 96 ? -24.505 18.496 33.168 1.00 90.81 96 PRO A CA 1
ATOM 686 C C . PRO A 1 96 ? -25.682 17.595 32.752 1.00 90.81 96 PRO A C 1
ATOM 688 O O . PRO A 1 96 ? -26.674 17.511 33.468 1.00 90.81 96 PRO A O 1
ATOM 691 N N . ASN A 1 97 ? -25.585 16.923 31.602 1.00 92.25 97 ASN A N 1
ATOM 692 C CA . ASN A 1 97 ? -26.564 15.950 31.111 1.00 92.25 97 ASN A CA 1
ATOM 693 C C . ASN A 1 97 ? -26.312 14.509 31.607 1.00 92.25 97 ASN A C 1
ATOM 695 O O . ASN A 1 97 ? -26.989 13.592 31.151 1.00 92.25 97 ASN A O 1
ATOM 699 N N . GLY A 1 98 ? -25.350 14.301 32.512 1.00 86.56 98 GLY A N 1
ATOM 700 C CA . GLY A 1 98 ? -25.005 12.994 33.078 1.00 86.56 98 GLY A CA 1
ATOM 701 C C . GLY A 1 98 ? -24.059 12.148 32.221 1.00 86.56 98 GLY A C 1
ATOM 702 O O . GLY A 1 98 ? -23.732 11.031 32.612 1.00 86.56 98 GLY A O 1
ATOM 703 N N . THR A 1 99 ? -23.598 12.655 31.075 1.00 88.88 99 THR A N 1
ATOM 704 C CA . THR A 1 99 ? -22.696 11.927 30.171 1.00 88.88 99 THR A CA 1
ATOM 705 C C . THR A 1 99 ? -21.233 12.237 30.475 1.00 88.88 99 THR A C 1
ATOM 707 O O . THR A 1 99 ? -20.877 13.384 30.740 1.00 88.88 99 THR A O 1
ATOM 710 N N . GLN A 1 100 ? -20.358 11.236 30.387 1.00 92.00 100 GLN A N 1
ATOM 711 C CA . GLN A 1 100 ? -18.918 11.432 30.541 1.00 92.00 100 GLN A CA 1
ATOM 712 C C . GLN A 1 100 ? -18.310 12.145 29.323 1.00 92.00 100 GLN A C 1
ATOM 714 O O . GLN A 1 100 ? -18.604 11.784 28.184 1.00 92.00 100 GLN A O 1
ATOM 719 N N . ALA A 1 101 ? -17.438 13.133 29.541 1.00 90.56 101 ALA A N 1
ATOM 720 C CA . ALA A 1 101 ? -16.663 13.726 28.454 1.00 90.56 101 ALA A CA 1
ATOM 721 C C . ALA A 1 101 ? -15.575 12.746 27.979 1.00 90.56 101 ALA A C 1
ATOM 723 O O . ALA A 1 101 ? -14.665 12.407 28.741 1.00 90.56 101 ALA A O 1
ATOM 724 N N . THR A 1 102 ? -15.663 12.303 26.722 1.00 92.94 102 THR A N 1
ATOM 725 C CA . THR A 1 102 ? -14.743 11.312 26.145 1.00 92.94 102 THR A CA 1
ATOM 726 C C . THR A 1 102 ? -14.120 11.756 24.826 1.00 92.94 102 THR A C 1
ATOM 728 O O . THR A 1 102 ? -14.745 12.483 24.058 1.00 92.94 102 THR A O 1
ATOM 731 N N . GLU A 1 103 ? -12.941 11.223 24.516 1.00 91.00 103 GLU A N 1
ATOM 732 C CA . GLU A 1 103 ? -12.247 11.372 23.232 1.00 91.00 103 GLU A CA 1
ATOM 733 C C . GLU A 1 103 ? -11.904 9.994 22.640 1.00 91.00 103 GLU A C 1
ATOM 735 O O . GLU A 1 103 ? -11.701 9.026 23.375 1.00 91.00 103 GLU A O 1
ATOM 740 N N . GLN A 1 104 ? -11.826 9.898 21.308 1.00 91.06 104 GLN A N 1
ATOM 741 C CA . GLN A 1 104 ? -11.258 8.732 20.625 1.00 91.06 104 GLN A CA 1
ATOM 742 C C . GLN A 1 104 ? -9.754 8.919 20.416 1.00 91.06 104 GLN A C 1
ATOM 744 O O . GLN A 1 104 ? -9.331 9.811 19.685 1.00 91.06 104 GLN A O 1
ATOM 749 N N . GLN A 1 105 ? -8.951 8.030 20.991 1.00 88.06 105 GLN A N 1
ATOM 750 C CA . GLN A 1 105 ? -7.511 7.962 20.754 1.00 88.06 105 GLN A CA 1
ATOM 751 C C . GLN A 1 105 ? -7.168 6.794 19.826 1.00 88.06 105 GLN A C 1
ATOM 753 O O . GLN A 1 105 ? -7.773 5.729 19.899 1.00 88.06 105 GLN A O 1
ATOM 758 N N . PHE A 1 106 ? -6.165 6.982 18.967 1.00 85.12 106 PHE A N 1
ATOM 759 C CA . PHE A 1 106 ? -5.696 5.979 18.001 1.00 85.12 106 PHE A CA 1
ATOM 760 C C . PHE A 1 106 ? -4.236 5.608 18.275 1.00 85.12 106 PHE A C 1
ATOM 762 O O . PHE A 1 106 ? -3.370 5.728 17.407 1.00 85.12 106 PHE A O 1
ATOM 769 N N . ASN A 1 107 ? -3.962 5.191 19.511 1.00 80.31 107 ASN A N 1
ATOM 770 C CA . ASN A 1 107 ? -2.608 4.899 19.997 1.00 80.31 107 ASN A CA 1
ATOM 771 C C . ASN A 1 107 ? -2.183 3.439 19.772 1.00 80.31 107 ASN A C 1
ATOM 773 O O . ASN A 1 107 ? -1.106 3.034 20.202 1.00 80.31 107 ASN A O 1
ATOM 777 N N . SER A 1 108 ? -3.023 2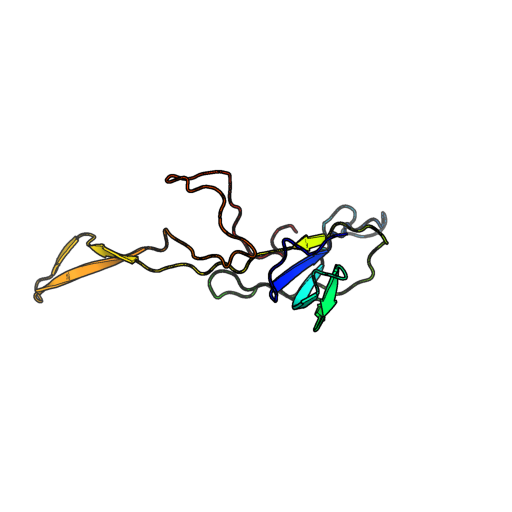.633 19.121 1.00 80.00 108 SER A N 1
ATOM 778 C CA . SER A 1 108 ? -2.735 1.230 18.828 1.00 80.00 108 SER A CA 1
ATOM 779 C C . SER A 1 108 ? -3.150 0.862 17.408 1.00 80.00 108 SER A C 1
ATOM 781 O O . SER A 1 108 ? -4.026 1.489 16.806 1.00 80.00 108 SER A O 1
ATOM 783 N N . ILE A 1 109 ? -2.480 -0.148 16.856 1.00 82.38 109 ILE A N 1
ATOM 784 C CA . ILE A 1 109 ? -2.754 -0.681 15.525 1.00 82.38 109 ILE A CA 1
ATOM 785 C C . ILE A 1 109 ? -2.803 -2.208 15.566 1.00 82.38 109 ILE A C 1
ATOM 787 O O . ILE A 1 109 ? -2.148 -2.841 16.393 1.00 82.38 109 ILE A O 1
ATOM 791 N N . THR A 1 110 ? -3.534 -2.806 14.634 1.00 84.00 110 THR A N 1
ATOM 792 C CA . THR A 1 110 ? -3.428 -4.228 14.299 1.00 84.00 110 THR A CA 1
ATOM 793 C C . THR A 1 110 ? -2.723 -4.378 12.961 1.00 84.00 110 THR A C 1
ATOM 795 O O . THR A 1 110 ? -3.000 -3.634 12.019 1.00 84.00 110 THR A O 1
ATOM 798 N N . VAL A 1 111 ? -1.828 -5.360 12.877 1.00 80.44 111 VAL A N 1
ATOM 799 C CA . VAL A 1 111 ? -1.140 -5.754 11.647 1.00 80.44 111 VAL A CA 1
ATOM 800 C C . VAL A 1 111 ? -1.274 -7.273 11.506 1.00 80.44 111 VAL A C 1
ATOM 802 O O . VAL A 1 111 ? -0.992 -7.983 12.474 1.00 80.44 111 VAL A O 1
ATOM 805 N N . PRO A 1 112 ? -1.713 -7.805 10.351 1.00 79.94 112 PRO A N 1
ATOM 806 C CA . PRO A 1 112 ? -1.751 -9.242 10.129 1.00 79.94 112 PRO A CA 1
ATOM 807 C C . PRO A 1 112 ? -0.320 -9.764 9.994 1.00 79.94 112 PRO A C 1
ATOM 809 O O . PRO A 1 112 ? 0.456 -9.235 9.206 1.00 79.94 112 PRO A O 1
ATOM 812 N N . LEU A 1 113 ? 0.042 -10.801 10.744 1.00 79.62 113 LEU A N 1
ATOM 813 C CA . LEU A 1 113 ? 1.374 -11.400 10.669 1.00 79.62 113 LEU A CA 1
ATOM 814 C C . LEU A 1 113 ? 1.348 -12.648 9.782 1.00 79.62 113 LEU A C 1
ATOM 816 O O . LEU A 1 113 ? 0.412 -13.440 9.856 1.00 79.62 113 LEU A O 1
ATOM 820 N N . VAL A 1 114 ? 2.390 -12.844 8.967 1.00 80.00 114 VAL A N 1
ATOM 821 C CA . VAL A 1 114 ? 2.551 -14.067 8.147 1.00 80.00 114 VAL A CA 1
ATOM 822 C C . VAL A 1 114 ? 3.049 -15.249 8.990 1.00 80.00 114 VAL A C 1
ATOM 824 O O . VAL A 1 114 ? 2.838 -16.406 8.641 1.00 80.00 114 VAL A O 1
ATOM 827 N N . SER A 1 115 ? 3.672 -14.964 10.133 1.00 78.38 115 SER A N 1
ATOM 828 C CA . SER A 1 115 ? 4.113 -15.942 11.127 1.00 78.38 115 SER A CA 1
ATOM 829 C C . SER A 1 115 ? 3.942 -15.378 12.535 1.00 78.38 115 SER A C 1
ATOM 831 O O . SER A 1 115 ? 3.913 -14.162 12.714 1.00 78.38 115 SER A O 1
ATOM 833 N N . ASN A 1 116 ? 3.871 -16.242 13.549 1.00 75.12 116 ASN A N 1
ATOM 834 C CA . ASN A 1 116 ? 3.765 -15.819 14.945 1.00 75.12 116 ASN A CA 1
ATOM 835 C C . ASN A 1 116 ? 4.862 -14.808 15.314 1.00 75.12 116 ASN A C 1
ATOM 837 O O . ASN A 1 116 ? 6.030 -14.984 14.959 1.00 75.12 116 ASN A O 1
ATOM 841 N N . ALA A 1 117 ? 4.484 -13.760 16.052 1.00 69.38 117 ALA A N 1
ATOM 842 C CA . ALA A 1 117 ? 5.448 -12.828 16.620 1.00 69.38 117 ALA A CA 1
ATOM 843 C C . ALA A 1 117 ? 6.374 -13.587 17.579 1.00 69.38 117 ALA A C 1
ATOM 845 O O . ALA A 1 117 ? 5.911 -14.217 18.528 1.00 69.38 117 ALA A O 1
ATOM 846 N N . GLY A 1 118 ? 7.682 -13.530 17.328 1.00 69.38 118 GLY A N 1
ATOM 847 C CA . GLY A 1 118 ? 8.679 -14.220 18.153 1.00 69.38 118 GLY A CA 1
ATOM 848 C C . GLY A 1 118 ? 8.974 -13.532 19.489 1.00 69.38 118 GLY A C 1
ATOM 849 O O . GLY A 1 118 ? 9.703 -14.084 20.306 1.00 69.38 118 GLY A O 1
ATOM 850 N N . SER A 1 119 ? 8.452 -12.322 19.710 1.00 66.62 119 SER A N 1
ATOM 851 C CA . SER A 1 119 ? 8.627 -11.560 20.947 1.00 66.62 119 SER A CA 1
ATOM 852 C C . SER A 1 119 ? 7.562 -10.468 21.066 1.00 66.62 119 SER A C 1
ATOM 854 O O . SER A 1 119 ? 7.069 -9.957 20.059 1.00 66.62 119 SER A O 1
ATOM 856 N N . THR A 1 120 ? 7.234 -10.094 22.300 1.00 62.19 120 THR A N 1
ATOM 857 C CA . THR A 1 120 ? 6.380 -8.951 22.635 1.00 62.19 120 THR A CA 1
ATOM 858 C C . THR A 1 120 ? 7.213 -7.921 23.387 1.00 62.19 120 THR A C 1
ATOM 860 O O . THR A 1 120 ? 7.778 -8.236 24.434 1.00 62.19 120 THR A O 1
ATOM 863 N N . VAL A 1 121 ? 7.268 -6.688 22.886 1.00 56.94 121 VAL A N 1
ATOM 864 C CA . VAL A 1 121 ? 7.876 -5.557 23.598 1.00 56.94 121 VAL A CA 1
ATOM 865 C C . VAL A 1 121 ? 6.803 -4.490 23.785 1.00 56.94 121 VAL A C 1
ATOM 867 O O . VAL A 1 121 ? 6.169 -4.078 22.817 1.00 56.94 121 VAL A O 1
ATOM 870 N N . THR A 1 122 ? 6.593 -4.065 25.030 1.00 54.66 122 THR A N 1
ATOM 871 C CA . THR A 1 122 ? 5.648 -3.002 25.400 1.00 54.66 122 THR A CA 1
ATOM 872 C C . THR A 1 122 ? 6.417 -1.698 25.599 1.00 54.66 122 THR A C 1
ATOM 874 O O . THR A 1 122 ? 7.411 -1.673 26.320 1.00 54.66 122 THR A O 1
ATOM 877 N N . GLY A 1 123 ? 5.965 -0.616 24.966 1.00 51.53 123 GLY A N 1
ATOM 878 C CA . GLY A 1 123 ? 6.725 0.633 24.821 1.00 51.53 123 GLY A CA 1
ATOM 879 C C . GLY A 1 123 ? 7.109 0.845 23.359 1.00 51.53 123 GLY A C 1
ATOM 880 O O . GLY A 1 123 ? 7.053 -0.110 22.592 1.00 51.53 123 GLY A O 1
ATOM 881 N N . GLY A 1 124 ? 7.421 2.086 22.960 1.00 47.34 124 GLY A N 1
ATOM 882 C CA . GLY A 1 124 ? 7.667 2.503 21.568 1.00 47.34 124 GLY A CA 1
ATOM 883 C C . GLY A 1 124 ? 8.898 1.847 20.941 1.00 47.34 124 GLY A C 1
ATOM 884 O O . GLY A 1 124 ? 9.883 2.529 20.684 1.00 47.34 124 GLY A O 1
ATOM 885 N N . GLY A 1 125 ? 8.842 0.522 20.773 1.00 45.00 125 GLY A N 1
ATOM 886 C CA . GLY A 1 125 ? 9.893 -0.357 20.284 1.00 45.00 125 GLY A CA 1
ATOM 887 C C . GLY A 1 125 ? 10.414 0.065 18.918 1.00 45.00 125 GLY A C 1
ATOM 888 O O . GLY A 1 125 ? 9.995 1.081 18.374 1.00 45.00 125 GLY A O 1
ATOM 889 N N . PHE A 1 126 ? 11.359 -0.718 18.388 1.00 44.09 126 PHE A N 1
ATOM 890 C CA . PHE A 1 126 ? 11.982 -0.528 17.071 1.00 44.09 126 PHE A CA 1
ATOM 891 C C . PHE A 1 126 ? 11.126 0.303 16.106 1.00 44.09 126 PHE A C 1
ATOM 893 O O . PHE A 1 126 ? 10.009 -0.106 15.796 1.00 44.09 126 PHE A O 1
ATOM 900 N N . GLN A 1 127 ? 11.664 1.450 15.665 1.00 44.66 127 GLN A N 1
ATOM 901 C CA . GLN A 1 127 ? 11.028 2.403 14.746 1.00 44.66 127 GLN A CA 1
ATOM 902 C C . GLN A 1 127 ? 10.146 1.687 13.71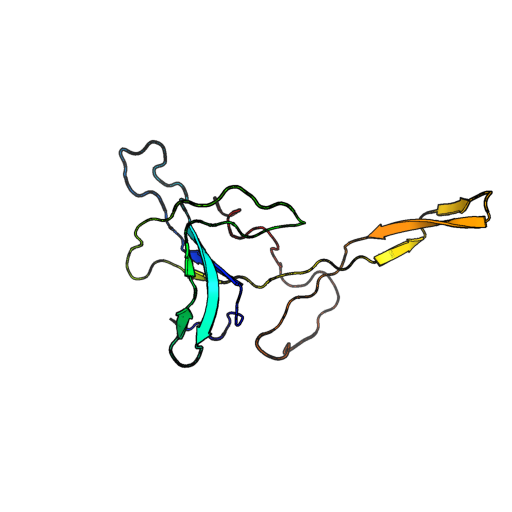2 1.00 44.66 127 GLN A C 1
ATOM 904 O O . GLN A 1 127 ? 10.642 1.079 12.762 1.00 44.66 127 GLN A O 1
ATOM 909 N N . CYS A 1 128 ? 8.830 1.751 13.907 1.00 49.50 128 CYS A N 1
ATOM 910 C CA . CYS A 1 128 ? 7.843 1.266 12.960 1.00 49.50 128 CYS A CA 1
ATOM 911 C C . CYS A 1 128 ? 7.324 2.464 12.161 1.00 49.50 128 CYS A C 1
ATOM 913 O O . CYS A 1 128 ? 6.475 3.229 12.611 1.00 49.50 128 CYS A O 1
ATOM 915 N N . THR A 1 129 ? 7.864 2.661 10.958 1.00 56.59 129 THR A N 1
ATOM 916 C CA . THR A 1 129 ? 7.342 3.678 10.041 1.00 56.59 129 THR A CA 1
ATOM 917 C C . THR A 1 129 ? 6.044 3.165 9.428 1.00 56.59 129 THR A C 1
ATOM 919 O O . THR A 1 129 ? 6.051 2.213 8.648 1.00 56.59 129 THR A O 1
ATOM 922 N N . ILE A 1 130 ? 4.929 3.797 9.786 1.00 61.47 130 ILE A N 1
ATOM 923 C CA . ILE A 1 130 ? 3.607 3.510 9.228 1.00 61.47 130 ILE A CA 1
ATOM 924 C C . ILE A 1 130 ? 3.198 4.728 8.405 1.00 61.47 130 ILE A C 1
ATOM 926 O O . ILE A 1 130 ? 3.019 5.816 8.945 1.00 61.47 130 ILE A O 1
ATOM 930 N N . GLY A 1 131 ? 3.053 4.539 7.101 1.00 61.56 131 GLY A N 1
ATOM 931 C CA . GLY A 1 131 ? 2.701 5.591 6.157 1.00 61.56 131 GLY A CA 1
ATOM 932 C C . GLY A 1 131 ? 2.270 4.986 4.824 1.00 61.56 131 GLY A C 1
ATOM 933 O O . GLY A 1 131 ? 2.431 3.775 4.622 1.00 61.56 131 GLY A O 1
ATOM 934 N N . PRO A 1 132 ? 1.699 5.790 3.917 1.00 56.06 132 PRO A N 1
ATOM 935 C CA . PRO A 1 132 ? 1.392 5.313 2.582 1.00 56.06 132 PRO A CA 1
ATOM 936 C C . PRO A 1 132 ? 2.691 4.865 1.901 1.00 56.06 132 PRO A C 1
ATOM 938 O O . PRO A 1 132 ? 3.723 5.525 2.005 1.00 56.06 132 PRO A O 1
ATOM 941 N N . VAL A 1 133 ? 2.677 3.712 1.223 1.00 59.62 133 VAL A N 1
ATOM 942 C CA . VAL A 1 133 ? 3.917 3.136 0.660 1.00 59.62 133 VAL A CA 1
ATOM 943 C C . VAL A 1 133 ? 4.547 4.074 -0.385 1.00 59.62 133 VAL A C 1
ATOM 945 O O . VAL A 1 133 ? 5.761 4.063 -0.579 1.00 59.62 133 VAL A O 1
ATOM 948 N N . ASN A 1 134 ? 3.736 4.939 -0.998 1.00 58.31 134 ASN A N 1
ATOM 949 C CA . ASN A 1 134 ? 4.149 5.968 -1.946 1.00 58.31 134 ASN A CA 1
ATOM 950 C C . ASN A 1 134 ? 4.677 7.276 -1.316 1.00 58.31 134 ASN A C 1
ATOM 952 O O . ASN A 1 134 ? 5.011 8.180 -2.070 1.00 58.31 134 ASN A O 1
ATOM 956 N N . ASP A 1 135 ? 4.808 7.383 0.012 1.00 47.28 135 ASP A N 1
ATOM 957 C CA . ASP A 1 135 ? 5.347 8.574 0.707 1.00 47.28 135 ASP A CA 1
ATOM 958 C C . ASP A 1 135 ? 6.890 8.614 0.774 1.00 47.28 135 ASP A C 1
ATOM 960 O O . ASP A 1 135 ? 7.488 9.426 1.471 1.00 47.28 135 ASP A O 1
ATOM 964 N N . ARG A 1 136 ? 7.575 7.707 0.063 1.00 47.91 136 ARG A N 1
ATOM 965 C CA . ARG A 1 136 ? 9.044 7.725 -0.106 1.00 47.91 136 ARG A CA 1
ATOM 966 C C . ARG A 1 136 ? 9.462 8.420 -1.411 1.00 47.91 136 ARG A C 1
ATOM 968 O O . ARG A 1 136 ? 10.370 7.930 -2.083 1.00 47.91 136 ARG A O 1
ATOM 975 N N . ALA A 1 137 ? 8.730 9.457 -1.814 1.00 42.84 137 ALA A N 1
ATOM 976 C CA . ALA A 1 137 ? 8.974 10.234 -3.032 1.00 42.84 137 ALA A CA 1
ATOM 977 C C . ALA A 1 137 ? 9.846 11.465 -2.753 1.00 42.84 137 ALA A C 1
ATOM 979 O O . ALA A 1 137 ? 9.635 12.104 -1.700 1.00 42.84 137 ALA A O 1
#

Foldseek 3Di:
DFCLFADQWAKKKFWDAQCPPPDPRHRHTLIKMWTFNGADRVVRDTHPIDIQAWDDDPNDTDHGGDGDDDDPPTDMGHDWDKAFDWDKDADDPQDPVRHGHIDTDRPDIDTDGSDDDPDDDDDPPDDDDDDINPPRD

pLDDT: mean 82.92, std 13.39, range [42.84, 96.38]

Sequence (137 aa):
TSSAAFPNAGFIVIEKVDQDATSATFGRYINETIQYTGNNTGTGVLSGLTRGTASPFRGVTPPNTTATTHANGAKVFGSYLATAIATTVEVGPTLPNGTQATEQQFNSITVPLVSNAGSTVTGGGFQCTIGPVNDRA